Protein AF-A0A4W6G274-F1 (afdb_monomer_lite)

pLDDT: mean 74.13, std 14.94, range [32.31, 92.56]

Radius of gyration: 16.06 Å; chains: 1; bounding box: 46×30×38 Å

Sequence (90 aa):
MAKHHPDLIFCRKQAGVGDGKCVICDSYCNYGSYQGRCVICGGPGVSDAYYCKECTIQEKDRDGCPKIVNLGSSKTDLFYERKKYGFKKR

Structure (mmCIF, N/CA/C/O backbone):
data_AF-A0A4W6G274-F1
#
_entry.id   AF-A0A4W6G274-F1
#
loop_
_atom_site.group_PDB
_atom_site.id
_atom_site.type_symbol
_atom_site.label_atom_id
_atom_site.label_alt_id
_atom_site.label_comp_id
_atom_site.label_asym_id
_atom_site.label_entity_id
_atom_site.label_seq_id
_atom_site.pdbx_PDB_ins_code
_atom_site.Cartn_x
_atom_site.Cartn_y
_atom_site.Cartn_z
_atom_site.occup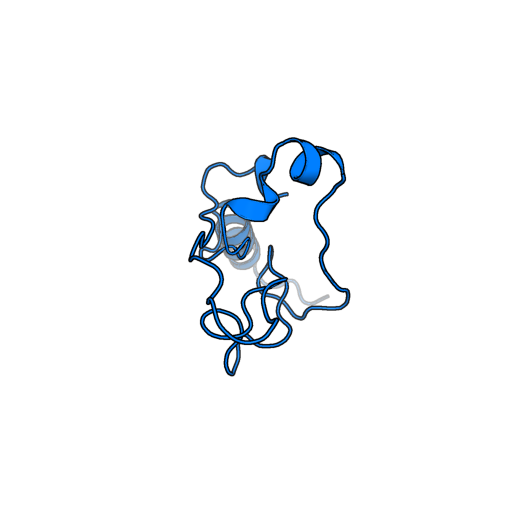ancy
_atom_site.B_iso_or_equiv
_atom_site.auth_seq_id
_atom_site.auth_comp_id
_atom_site.auth_asym_id
_atom_site.auth_atom_id
_atom_site.pdbx_PDB_model_num
ATOM 1 N N . MET A 1 1 ? -4.487 7.835 -0.301 1.00 52.38 1 MET A N 1
ATOM 2 C CA . MET A 1 1 ? -4.543 7.313 1.088 1.00 52.38 1 MET A CA 1
ATOM 3 C C . MET A 1 1 ? -3.178 7.308 1.756 1.00 52.38 1 MET A C 1
ATOM 5 O O . MET A 1 1 ? -3.032 8.055 2.702 1.00 52.38 1 MET A O 1
ATOM 9 N N . ALA A 1 2 ? -2.160 6.591 1.263 1.00 59.66 2 ALA A N 1
ATOM 10 C CA . ALA A 1 2 ? -0.873 6.555 1.973 1.00 59.66 2 ALA A CA 1
ATOM 11 C C . ALA A 1 2 ? -0.144 7.919 2.065 1.00 59.66 2 ALA A C 1
ATOM 13 O O . ALA A 1 2 ? 0.376 8.268 3.111 1.00 59.66 2 ALA A O 1
ATOM 14 N N . LYS A 1 3 ? -0.181 8.738 1.002 1.00 62.56 3 LYS A N 1
ATOM 15 C CA . LYS A 1 3 ? 0.470 10.066 0.972 1.00 62.56 3 LYS A CA 1
ATOM 16 C C . LYS A 1 3 ? -0.148 11.118 1.911 1.00 62.56 3 LYS A C 1
ATOM 18 O O . LYS A 1 3 ? 0.490 12.132 2.152 1.00 62.56 3 LYS A O 1
ATOM 23 N N . HIS A 1 4 ? -1.375 10.914 2.401 1.00 77.38 4 HIS A N 1
ATOM 24 C CA . HIS A 1 4 ? -2.034 11.872 3.307 1.00 77.38 4 HIS A CA 1
ATOM 25 C C . HIS A 1 4 ? -1.669 11.641 4.777 1.00 77.38 4 HIS A C 1
ATOM 27 O O . HIS A 1 4 ? -1.974 12.480 5.616 1.00 77.38 4 HIS A O 1
ATOM 33 N N . HIS A 1 5 ? -1.037 10.507 5.080 1.00 78.94 5 HIS A N 1
ATOM 34 C CA . HIS A 1 5 ? -0.736 10.061 6.432 1.00 78.94 5 HIS A CA 1
ATOM 35 C C . HIS A 1 5 ? 0.785 9.881 6.549 1.00 78.94 5 HIS A C 1
ATOM 37 O O . HIS A 1 5 ? 1.313 8.861 6.093 1.00 78.94 5 HIS A O 1
ATOM 43 N N . PRO A 1 6 ? 1.511 10.883 7.082 1.00 82.06 6 PRO A N 1
ATOM 44 C CA . PRO A 1 6 ? 2.976 10.857 7.152 1.00 82.06 6 PRO A CA 1
ATOM 45 C C . PRO A 1 6 ? 3.510 9.791 8.120 1.00 82.06 6 PRO A C 1
ATOM 47 O O . PRO A 1 6 ? 4.691 9.465 8.093 1.00 82.06 6 PRO A O 1
ATOM 50 N N . ASP A 1 7 ? 2.640 9.241 8.964 1.00 85.94 7 ASP A N 1
ATOM 51 C CA . ASP A 1 7 ? 2.914 8.188 9.933 1.00 85.94 7 ASP A CA 1
ATOM 52 C C . ASP A 1 7 ? 2.921 6.778 9.325 1.00 85.94 7 ASP A C 1
ATOM 54 O O . ASP A 1 7 ? 3.272 5.825 10.017 1.00 85.94 7 ASP A O 1
ATOM 58 N N . LEU A 1 8 ? 2.545 6.601 8.053 1.00 85.00 8 LEU A N 1
ATOM 59 C CA . LEU A 1 8 ? 2.548 5.282 7.416 1.00 85.00 8 LEU A CA 1
ATOM 60 C C . LEU A 1 8 ? 3.956 4.859 6.992 1.00 85.00 8 LEU A C 1
ATOM 62 O O . LEU A 1 8 ? 4.633 5.526 6.209 1.00 85.00 8 LEU A O 1
ATOM 66 N N . ILE A 1 9 ? 4.365 3.689 7.476 1.00 85.50 9 ILE A N 1
ATOM 67 C CA . ILE A 1 9 ? 5.691 3.115 7.271 1.00 85.50 9 ILE A CA 1
ATOM 68 C C . ILE A 1 9 ? 5.596 2.023 6.206 1.00 85.50 9 ILE A C 1
ATOM 70 O O . ILE A 1 9 ? 4.899 1.015 6.365 1.00 85.50 9 ILE A O 1
ATOM 74 N N . PHE A 1 10 ? 6.326 2.226 5.112 1.00 83.56 10 PHE A N 1
ATOM 75 C CA . PHE A 1 10 ? 6.481 1.242 4.045 1.00 83.56 10 PHE A CA 1
ATOM 76 C C . PHE A 1 10 ? 7.556 0.214 4.394 1.00 83.56 10 PHE A C 1
ATOM 78 O O . PHE A 1 10 ? 8.562 0.543 5.017 1.00 83.56 10 PHE A O 1
ATOM 85 N N . CYS A 1 11 ? 7.369 -1.023 3.938 1.00 81.69 11 CYS A N 1
ATOM 86 C CA . CYS A 1 11 ? 8.317 -2.103 4.174 1.00 81.69 11 CYS A CA 1
ATOM 87 C C . CYS A 1 11 ? 9.683 -1.860 3.511 1.00 81.69 11 CYS A C 1
ATOM 89 O O . CYS A 1 11 ? 10.701 -2.072 4.165 1.00 81.69 11 CYS A O 1
ATOM 91 N N . ARG A 1 12 ? 9.713 -1.461 2.227 1.00 79.50 12 ARG A N 1
ATOM 92 C CA . ARG A 1 12 ? 10.933 -1.187 1.429 1.00 79.50 12 ARG A CA 1
ATOM 93 C C . ARG A 1 12 ? 11.985 -2.307 1.396 1.00 79.50 12 ARG A C 1
ATOM 95 O O . ARG A 1 12 ? 13.109 -2.094 0.958 1.00 79.50 12 ARG A O 1
ATOM 102 N N . LYS A 1 13 ? 11.642 -3.524 1.827 1.00 74.75 13 LYS A N 1
ATOM 103 C CA . LYS A 1 13 ? 12.532 -4.680 1.678 1.00 74.75 13 LYS A CA 1
ATOM 104 C C . LYS A 1 13 ? 12.784 -4.948 0.197 1.00 74.75 13 LYS A C 1
ATOM 106 O O . LYS A 1 13 ? 11.856 -4.863 -0.614 1.00 74.75 13 LYS A O 1
ATOM 111 N N . GLN A 1 14 ? 14.035 -5.270 -0.117 1.00 63.12 14 GLN A N 1
ATOM 112 C CA . GLN A 1 14 ? 14.483 -5.519 -1.477 1.00 63.12 14 GLN A CA 1
ATOM 113 C C . GLN A 1 14 ? 13.815 -6.772 -2.048 1.00 63.12 14 GLN A C 1
ATOM 115 O O . GLN A 1 14 ? 13.636 -7.780 -1.362 1.00 63.12 14 GLN A O 1
ATOM 120 N N . ALA A 1 15 ? 13.420 -6.672 -3.311 1.00 58.81 15 ALA A N 1
ATOM 121 C CA . ALA A 1 15 ? 12.928 -7.780 -4.110 1.00 58.81 15 ALA A CA 1
ATOM 122 C C . ALA A 1 15 ? 14.007 -8.872 -4.218 1.00 58.81 15 ALA A C 1
ATOM 124 O O . ALA A 1 15 ? 15.137 -8.565 -4.592 1.00 58.81 15 ALA A O 1
ATOM 125 N N . GLY A 1 16 ? 13.691 -10.125 -3.877 1.00 52.88 16 GLY A N 1
ATOM 126 C CA . GLY A 1 16 ? 14.657 -11.226 -3.965 1.00 52.88 16 GLY A CA 1
ATOM 127 C C . GLY A 1 16 ? 15.124 -11.470 -5.406 1.00 52.88 16 GLY A C 1
ATOM 128 O O . GLY A 1 16 ? 14.307 -11.506 -6.323 1.00 52.88 16 GLY A O 1
ATOM 129 N N . VAL A 1 17 ? 16.435 -11.644 -5.596 1.00 45.59 17 VAL A N 1
ATOM 130 C CA . VAL A 1 17 ? 17.068 -12.009 -6.874 1.00 45.59 17 VAL A CA 1
ATOM 131 C C . VAL A 1 17 ? 17.084 -13.538 -6.990 1.00 45.59 17 VAL A C 1
ATOM 133 O O . VAL A 1 17 ? 17.922 -14.198 -6.386 1.00 45.59 17 VAL A O 1
ATOM 136 N N . GLY A 1 18 ? 16.117 -14.094 -7.723 1.00 36.75 18 GLY A N 1
ATOM 137 C CA . GLY A 1 18 ? 15.993 -15.524 -8.036 1.00 36.75 18 GLY A CA 1
ATOM 138 C C . GLY A 1 18 ? 14.637 -15.816 -8.690 1.00 36.75 18 GLY A C 1
ATOM 139 O O . GLY A 1 18 ? 13.603 -15.556 -8.081 1.00 36.75 18 GLY A O 1
ATOM 140 N N . ASP A 1 19 ? 14.653 -16.264 -9.949 1.00 32.31 19 ASP A N 1
ATOM 141 C CA . ASP A 1 19 ? 13.518 -16.729 -10.769 1.00 32.31 19 ASP A CA 1
ATOM 142 C C . ASP A 1 19 ? 12.198 -15.943 -10.674 1.00 32.31 19 ASP A C 1
ATOM 144 O O . ASP A 1 19 ? 11.143 -16.449 -10.291 1.00 32.31 19 ASP A O 1
ATOM 148 N N . GLY A 1 20 ? 12.239 -14.689 -11.132 1.00 38.22 20 GLY A N 1
ATOM 149 C CA . GLY A 1 20 ? 11.060 -14.068 -11.744 1.00 38.22 20 GLY A CA 1
ATOM 150 C C . GLY A 1 20 ? 9.894 -13.742 -10.810 1.00 38.22 20 GLY A C 1
ATOM 151 O O . GLY A 1 20 ? 8.758 -13.650 -11.271 1.00 38.22 20 GLY A O 1
ATOM 152 N N . LYS A 1 21 ? 10.137 -13.520 -9.514 1.00 40.16 21 LYS A N 1
ATOM 153 C CA . LYS A 1 21 ? 9.098 -13.051 -8.588 1.00 40.16 21 LYS A CA 1
ATOM 154 C C . LYS A 1 21 ? 9.495 -11.789 -7.839 1.00 40.16 21 LYS A C 1
ATOM 156 O O . LYS A 1 21 ? 9.932 -11.822 -6.691 1.00 40.16 21 LYS A O 1
ATOM 161 N N . CYS A 1 22 ? 9.184 -10.653 -8.455 1.00 42.50 22 CYS A N 1
ATOM 162 C CA . CYS A 1 22 ? 8.801 -9.469 -7.703 1.00 42.50 22 CYS A CA 1
ATOM 163 C C . CYS A 1 22 ? 7.779 -8.624 -8.460 1.00 42.50 22 CYS A C 1
ATOM 165 O O . CYS A 1 22 ? 8.107 -7.976 -9.447 1.00 42.50 22 CYS A O 1
ATOM 167 N N . VAL A 1 23 ? 6.559 -8.592 -7.919 1.00 44.59 23 VAL A N 1
ATOM 168 C CA . VAL A 1 23 ? 5.599 -7.498 -8.131 1.00 44.59 23 VAL A CA 1
ATOM 169 C C . VAL A 1 23 ? 4.970 -7.098 -6.791 1.00 44.59 23 VAL A C 1
ATOM 171 O O . VAL A 1 23 ? 4.814 -5.912 -6.537 1.00 44.59 23 VAL A O 1
ATOM 174 N N . ILE A 1 24 ? 4.698 -8.034 -5.864 1.00 49.81 24 ILE A N 1
ATOM 175 C CA . ILE A 1 24 ? 4.188 -7.723 -4.512 1.00 49.81 24 ILE A CA 1
ATOM 176 C C . ILE A 1 24 ? 4.644 -8.800 -3.496 1.00 49.81 24 ILE A C 1
ATOM 178 O O . ILE A 1 24 ? 3.878 -9.647 -3.063 1.00 49.81 24 ILE A O 1
ATOM 182 N N . CYS A 1 25 ? 5.919 -8.788 -3.100 1.00 51.47 25 CYS A N 1
ATOM 183 C CA . CYS A 1 25 ? 6.409 -9.386 -1.844 1.00 51.47 25 CYS A CA 1
ATOM 184 C C . CYS A 1 25 ? 6.072 -10.882 -1.554 1.00 51.47 25 CYS A C 1
ATOM 186 O O . CYS A 1 25 ? 5.753 -11.212 -0.411 1.00 51.47 25 CYS A O 1
ATOM 188 N N . ASP A 1 26 ? 6.186 -11.789 -2.531 1.00 47.59 26 ASP A N 1
ATOM 189 C CA . ASP A 1 26 ? 5.741 -13.198 -2.419 1.00 47.59 26 ASP A CA 1
ATOM 190 C C . ASP A 1 26 ? 6.515 -14.066 -1.394 1.00 47.59 26 ASP A C 1
ATOM 192 O O . ASP A 1 26 ? 6.036 -15.122 -0.996 1.00 47.59 26 ASP A O 1
ATOM 196 N N . SER A 1 27 ? 7.690 -13.632 -0.918 1.00 49.28 27 SER A N 1
ATOM 197 C CA . SER A 1 27 ? 8.565 -14.465 -0.070 1.00 49.28 27 SER A CA 1
ATOM 198 C C . SER A 1 27 ? 8.624 -14.077 1.415 1.00 49.28 27 SER A C 1
ATOM 200 O O . SER A 1 27 ? 8.712 -14.966 2.255 1.00 49.28 27 SER A O 1
ATOM 202 N N . TYR A 1 28 ? 8.542 -12.787 1.780 1.00 51.12 28 TYR A N 1
ATOM 203 C CA . TYR A 1 28 ? 8.687 -12.352 3.191 1.00 51.12 28 TYR A CA 1
ATOM 204 C C . TYR A 1 28 ? 7.489 -11.595 3.773 1.00 51.12 28 TYR A C 1
ATOM 206 O O . TYR A 1 28 ? 7.308 -11.571 4.990 1.00 51.12 28 TYR A O 1
ATOM 214 N N . CYS A 1 29 ? 6.672 -10.948 2.938 1.00 60.28 29 CYS A N 1
ATOM 215 C CA . CYS A 1 29 ? 5.539 -10.135 3.405 1.00 60.28 29 CYS A CA 1
ATOM 216 C C . CYS A 1 29 ? 4.173 -10.702 2.998 1.00 60.28 29 CYS A C 1
ATOM 218 O O . CYS A 1 29 ? 3.142 -10.149 3.394 1.00 60.28 29 CYS A O 1
ATOM 220 N N . ASN A 1 30 ? 4.164 -11.778 2.215 1.00 65.56 30 ASN A N 1
ATOM 221 C CA . ASN A 1 30 ? 2.983 -12.439 1.669 1.00 65.56 30 ASN A CA 1
ATOM 222 C C . ASN A 1 30 ? 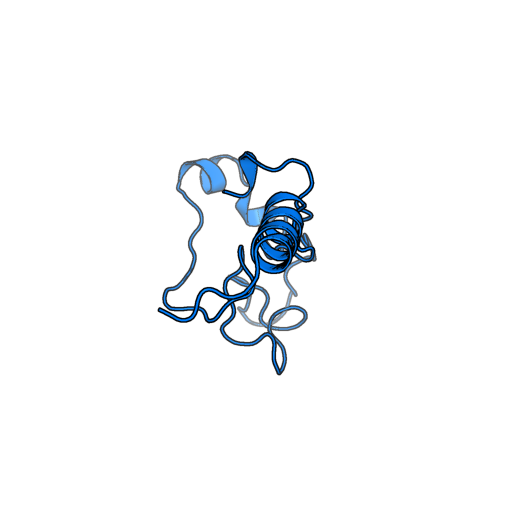3.012 -13.946 2.001 1.00 65.56 30 ASN A C 1
ATOM 224 O O . ASN A 1 30 ? 2.733 -14.787 1.157 1.00 65.56 30 ASN A O 1
ATOM 228 N N . TYR A 1 31 ? 3.399 -14.294 3.234 1.00 70.25 31 TYR A N 1
ATOM 229 C CA . TYR A 1 31 ? 3.439 -15.677 3.723 1.00 70.25 31 TYR A CA 1
ATOM 230 C C . TYR A 1 31 ? 2.309 -15.951 4.728 1.00 70.25 31 TYR A C 1
ATOM 232 O O . TYR A 1 31 ? 1.959 -15.081 5.535 1.00 70.25 31 TYR A O 1
ATOM 240 N N . GLY A 1 32 ? 1.746 -17.163 4.686 1.00 77.12 32 GLY A N 1
ATOM 241 C CA . GLY A 1 32 ? 0.705 -17.627 5.608 1.00 77.12 32 GLY A CA 1
ATOM 242 C C . GLY A 1 32 ? -0.506 -16.690 5.656 1.00 77.12 32 GLY A C 1
ATOM 243 O O . GLY A 1 32 ? -1.044 -16.297 4.628 1.00 77.12 32 GLY A O 1
ATOM 244 N N . SER A 1 33 ? -0.906 -16.260 6.856 1.00 75.75 33 SER A N 1
ATOM 245 C CA . SER A 1 33 ? -2.081 -15.399 7.082 1.00 75.75 33 SER A CA 1
ATOM 246 C C . SER A 1 33 ? -2.020 -14.017 6.419 1.00 75.75 33 SER A C 1
ATOM 248 O O . SER A 1 33 ? -3.025 -13.299 6.428 1.00 75.75 33 SER A O 1
ATOM 250 N N . TYR A 1 34 ? -0.858 -13.610 5.895 1.00 75.25 34 TYR A N 1
ATOM 251 C CA . TYR A 1 34 ? -0.683 -12.356 5.159 1.00 75.25 34 TYR A CA 1
ATOM 252 C C . TYR A 1 34 ? -0.906 -12.488 3.651 1.00 75.25 34 TYR A C 1
ATOM 254 O O . TYR A 1 34 ? -0.869 -11.458 2.969 1.00 75.25 34 TYR A O 1
ATOM 262 N N . GLN A 1 35 ? -1.158 -13.713 3.173 1.00 79.50 35 GLN A N 1
ATOM 263 C CA . GLN A 1 35 ? -1.501 -14.012 1.788 1.00 79.50 35 GLN A CA 1
ATOM 264 C C . GLN A 1 35 ? -2.790 -13.325 1.357 1.00 79.50 35 GLN A C 1
ATOM 266 O O . GLN A 1 35 ? -3.752 -13.241 2.122 1.00 79.50 35 GLN A O 1
ATOM 271 N N . GLY A 1 36 ? -2.783 -12.794 0.133 1.00 78.62 36 GLY A N 1
ATOM 272 C CA . GLY A 1 36 ? -3.960 -12.170 -0.469 1.00 78.62 36 GLY A CA 1
ATOM 273 C C . GLY A 1 36 ? -4.468 -10.951 0.301 1.00 78.62 36 GLY A C 1
ATOM 274 O O . GLY A 1 36 ? -5.661 -10.669 0.266 1.00 78.62 36 GLY A O 1
ATOM 275 N N . ARG A 1 37 ? -3.603 -10.234 1.033 1.00 84.12 37 ARG A N 1
ATOM 276 C CA . ARG A 1 37 ? -3.985 -9.014 1.763 1.00 84.12 37 ARG A CA 1
ATOM 277 C C . ARG A 1 37 ? -3.636 -7.743 1.002 1.00 84.12 37 ARG A C 1
ATOM 279 O O . ARG A 1 37 ? -2.567 -7.627 0.411 1.00 84.12 37 ARG A O 1
ATOM 286 N N . CYS A 1 38 ? -4.499 -6.739 1.125 1.00 85.06 38 CYS A N 1
ATOM 287 C CA . CYS A 1 38 ? -4.289 -5.412 0.561 1.00 85.06 38 CYS A CA 1
ATOM 288 C C . CYS A 1 38 ? -3.002 -4.761 1.100 1.00 85.06 38 CYS A C 1
ATOM 290 O O . CYS A 1 38 ? -2.812 -4.649 2.315 1.00 85.06 38 CYS A O 1
ATOM 292 N N . VAL A 1 39 ? -2.166 -4.255 0.188 1.00 82.06 39 VAL A N 1
ATOM 293 C CA . VAL A 1 39 ? -0.871 -3.614 0.488 1.00 82.06 39 VAL A CA 1
ATOM 294 C C . VAL A 1 39 ? -0.983 -2.315 1.294 1.00 82.06 39 VAL A C 1
ATOM 296 O O . VAL A 1 39 ? -0.023 -1.934 1.957 1.00 82.06 39 VAL A O 1
ATOM 299 N N . ILE A 1 40 ? -2.148 -1.656 1.271 1.00 83.38 40 ILE A N 1
ATOM 300 C CA . ILE A 1 40 ? -2.398 -0.392 1.980 1.00 83.38 40 ILE A CA 1
ATOM 301 C C . ILE A 1 40 ? -3.087 -0.645 3.321 1.00 83.38 40 ILE A C 1
ATOM 303 O O . ILE A 1 40 ? -2.710 -0.078 4.343 1.00 83.38 40 ILE A O 1
ATOM 307 N N . CYS A 1 41 ? -4.157 -1.446 3.321 1.00 84.06 41 CYS A N 1
ATOM 308 C CA . CYS A 1 41 ? -5.053 -1.521 4.471 1.00 84.06 41 CYS A CA 1
ATOM 309 C C . CYS A 1 41 ? -4.906 -2.793 5.314 1.00 84.06 41 CYS A C 1
ATOM 311 O O . CYS A 1 41 ? -5.407 -2.789 6.438 1.00 84.06 41 CYS A O 1
ATOM 313 N N . GLY A 1 42 ? -4.263 -3.844 4.793 1.00 82.19 42 GLY A N 1
ATOM 314 C CA . GLY A 1 42 ? -4.108 -5.136 5.467 1.00 82.19 42 GLY A CA 1
ATOM 315 C C . GLY A 1 42 ? -5.372 -6.009 5.527 1.00 82.19 42 GLY A C 1
ATOM 316 O O . GLY A 1 42 ? -5.338 -7.061 6.166 1.00 82.19 42 GLY A O 1
ATOM 317 N N . GLY A 1 43 ? -6.474 -5.589 4.895 1.00 85.12 43 GLY A N 1
ATOM 318 C CA . GLY A 1 43 ? -7.699 -6.385 4.727 1.00 85.12 43 GLY A CA 1
ATOM 319 C C . GLY A 1 43 ? -7.609 -7.387 3.566 1.00 85.12 43 GLY A C 1
ATOM 320 O O . GLY A 1 43 ? -6.567 -7.442 2.910 1.00 85.12 43 GLY A O 1
ATOM 321 N N . PRO A 1 44 ? -8.675 -8.163 3.292 1.00 87.31 44 PRO A N 1
ATOM 322 C CA . PRO A 1 44 ? -8.709 -9.083 2.155 1.00 87.31 44 PRO A CA 1
ATOM 323 C C . PRO A 1 44 ? -8.540 -8.316 0.837 1.00 87.31 44 PRO A C 1
ATOM 325 O O . PRO A 1 44 ? -9.185 -7.292 0.609 1.00 87.31 44 PRO A O 1
ATOM 328 N N . GLY A 1 45 ? -7.616 -8.781 0.003 1.00 85.94 45 GLY A N 1
ATOM 329 C CA . GLY A 1 45 ? -7.365 -8.265 -1.334 1.00 85.94 45 GLY A CA 1
ATOM 330 C C . GLY A 1 45 ? -8.428 -8.771 -2.298 1.00 85.94 45 GLY A C 1
ATOM 331 O O . GLY A 1 45 ? -8.788 -9.943 -2.271 1.00 85.94 45 GLY A O 1
ATOM 332 N N . VAL A 1 46 ? -8.941 -7.865 -3.123 1.00 86.62 46 VAL A N 1
ATOM 333 C CA . VAL A 1 46 ? -9.977 -8.170 -4.121 1.00 86.62 46 VAL A CA 1
ATOM 334 C C . VAL A 1 46 ? -9.415 -8.040 -5.533 1.00 86.62 46 VAL A C 1
ATOM 336 O O . VAL A 1 46 ? -9.742 -8.838 -6.401 1.00 86.62 46 VAL A O 1
ATOM 339 N N . SER A 1 47 ? -8.549 -7.051 -5.754 1.00 81.94 47 SER A N 1
ATOM 340 C CA . SER A 1 47 ? -7.925 -6.766 -7.042 1.00 81.94 47 SER A CA 1
ATOM 341 C C . SER A 1 47 ? -6.412 -6.635 -6.909 1.00 81.94 47 SER A C 1
ATOM 343 O O . SER A 1 47 ? -5.901 -6.262 -5.846 1.00 81.94 47 SER A O 1
ATOM 345 N N . ASP A 1 48 ? -5.715 -6.870 -8.018 1.00 79.69 48 ASP A N 1
ATOM 346 C CA . ASP A 1 48 ? -4.276 -6.650 -8.119 1.00 79.69 48 ASP A CA 1
ATOM 347 C C . ASP A 1 48 ? -3.933 -5.164 -7.967 1.00 79.69 48 ASP A C 1
ATOM 349 O O . ASP A 1 48 ? -4.703 -4.274 -8.346 1.00 79.69 48 ASP A O 1
ATOM 353 N N . ALA A 1 49 ? -2.765 -4.891 -7.389 1.00 80.06 49 ALA A N 1
ATOM 354 C CA . ALA A 1 49 ? -2.254 -3.539 -7.225 1.00 80.06 49 ALA A CA 1
ATOM 355 C C . ALA A 1 49 ? -1.167 -3.254 -8.266 1.00 80.06 49 ALA A C 1
ATOM 357 O O . ALA A 1 49 ? -0.247 -4.048 -8.446 1.00 80.06 49 ALA A O 1
ATOM 358 N N . TYR A 1 50 ? -1.252 -2.085 -8.898 1.00 83.38 50 TYR A N 1
ATOM 359 C CA . TYR A 1 50 ? -0.305 -1.624 -9.909 1.00 83.38 50 TYR A CA 1
ATOM 360 C C . TYR A 1 50 ? 0.256 -0.252 -9.528 1.00 83.38 50 TYR A C 1
ATOM 362 O O . TYR A 1 50 ? -0.427 0.559 -8.893 1.00 83.38 50 TYR A O 1
ATOM 370 N N . TYR A 1 51 ? 1.494 0.025 -9.937 1.00 81.81 51 TYR A N 1
ATOM 371 C CA . TYR A 1 51 ? 2.052 1.374 -9.877 1.00 81.81 51 TYR A CA 1
ATOM 372 C C . TYR A 1 51 ? 1.466 2.235 -10.997 1.00 81.81 51 TYR A C 1
ATOM 374 O O . TYR A 1 51 ? 1.217 1.760 -12.103 1.00 81.81 51 TYR A O 1
ATOM 382 N N . CYS A 1 52 ? 1.240 3.519 -10.718 1.00 86.81 52 CYS A N 1
ATOM 383 C CA . CYS A 1 52 ? 0.846 4.457 -11.761 1.00 86.81 52 CYS A CA 1
ATOM 384 C C . CYS A 1 52 ? 2.048 4.835 -12.638 1.00 86.81 52 CYS A C 1
ATOM 386 O O . CYS A 1 52 ? 3.197 4.785 -12.197 1.00 86.81 52 CYS A O 1
ATOM 388 N N . LYS A 1 53 ? 1.764 5.299 -13.860 1.00 89.12 53 LYS A N 1
ATOM 389 C CA . LYS A 1 53 ? 2.775 5.708 -14.845 1.00 89.12 53 LYS A CA 1
ATOM 390 C C . LYS A 1 53 ? 3.787 6.715 -14.287 1.00 89.12 53 LYS A C 1
ATOM 392 O O . LYS A 1 53 ? 4.978 6.585 -14.534 1.00 89.12 53 LYS A O 1
ATOM 397 N N . GLU A 1 54 ? 3.328 7.699 -13.518 1.00 92.56 54 GLU A N 1
ATOM 398 C CA . GLU A 1 54 ? 4.199 8.717 -12.914 1.00 92.56 54 GLU A CA 1
ATOM 399 C C . GLU A 1 54 ? 5.178 8.123 -11.897 1.00 92.56 54 GLU A C 1
ATOM 401 O O . GLU A 1 54 ? 6.334 8.533 -11.849 1.00 92.56 54 GLU A O 1
ATOM 406 N N . CYS A 1 55 ? 4.736 7.143 -11.101 1.00 85.44 55 CYS A N 1
ATOM 407 C CA . CYS 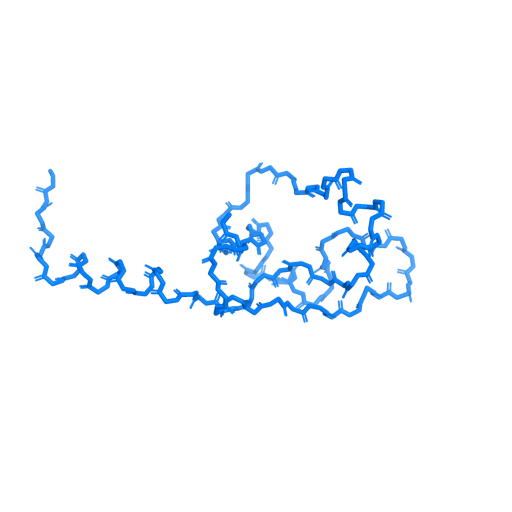A 1 55 ? 5.610 6.456 -10.155 1.00 85.44 55 CYS A CA 1
ATOM 408 C C . CYS A 1 55 ? 6.682 5.637 -10.879 1.00 85.44 55 CYS A C 1
ATOM 410 O O . CYS A 1 55 ? 7.821 5.654 -10.432 1.00 85.44 55 CYS A O 1
ATOM 412 N N . THR A 1 56 ? 6.338 4.991 -11.996 1.00 84.81 56 THR A N 1
ATOM 413 C CA . THR A 1 56 ? 7.301 4.240 -12.816 1.00 84.81 56 THR A CA 1
ATOM 414 C C . THR A 1 56 ? 8.307 5.157 -13.511 1.00 84.81 56 THR A C 1
ATOM 416 O O . THR A 1 56 ? 9.495 4.869 -13.529 1.00 84.81 56 THR A O 1
ATOM 419 N N . ILE A 1 57 ? 7.866 6.305 -14.040 1.00 91.56 57 ILE A N 1
ATOM 420 C CA . ILE A 1 57 ? 8.771 7.295 -14.655 1.00 91.56 57 ILE A CA 1
ATOM 421 C C . ILE A 1 57 ? 9.755 7.865 -13.624 1.00 91.56 57 ILE A C 1
ATOM 423 O O . ILE A 1 57 ? 10.898 8.153 -13.955 1.00 91.56 57 ILE A O 1
ATOM 427 N N . GLN A 1 58 ? 9.313 8.028 -12.376 1.00 90.44 58 GLN A N 1
ATOM 428 C CA . GLN A 1 58 ? 10.152 8.484 -11.265 1.00 90.44 58 GLN A CA 1
ATOM 429 C C . GLN A 1 58 ? 10.943 7.348 -10.594 1.00 90.44 58 GLN A C 1
ATOM 431 O O . GLN A 1 58 ? 11.518 7.579 -9.535 1.00 90.44 58 GLN A O 1
ATOM 436 N N . GLU A 1 59 ? 10.921 6.137 -11.159 1.00 86.69 59 GLU A N 1
ATOM 437 C CA . GLU A 1 59 ? 11.583 4.928 -10.644 1.00 86.69 59 GLU A CA 1
ATOM 438 C C . GLU A 1 59 ? 11.197 4.529 -9.204 1.00 86.69 59 GLU A C 1
ATOM 440 O O . GLU A 1 59 ? 11.882 3.741 -8.552 1.00 86.69 59 GLU A O 1
ATOM 445 N N . LYS A 1 60 ? 10.058 5.018 -8.696 1.00 82.38 60 LYS A N 1
ATOM 446 C CA . LYS A 1 60 ? 9.569 4.726 -7.332 1.00 82.38 60 LYS A CA 1
ATOM 447 C C . LYS A 1 60 ? 9.107 3.285 -7.155 1.00 82.38 60 LYS A C 1
ATOM 449 O O . LYS A 1 60 ? 8.979 2.796 -6.037 1.00 82.38 60 LYS A O 1
ATOM 454 N N . ASP A 1 61 ? 8.824 2.600 -8.251 1.00 79.69 61 ASP A N 1
ATOM 455 C CA . ASP A 1 61 ? 8.535 1.170 -8.287 1.00 79.69 61 ASP A CA 1
ATOM 456 C C . ASP A 1 61 ? 9.763 0.305 -7.950 1.00 79.69 61 ASP A C 1
ATOM 458 O O . ASP A 1 61 ? 9.611 -0.876 -7.631 1.00 79.69 61 ASP A O 1
ATOM 462 N N . ARG A 1 62 ? 10.969 0.892 -7.953 1.00 81.69 62 ARG A N 1
ATOM 463 C CA . ARG A 1 62 ? 12.236 0.210 -7.646 1.00 81.69 62 ARG A CA 1
ATOM 464 C C . ARG A 1 62 ? 12.680 0.362 -6.184 1.00 81.69 62 ARG A C 1
ATOM 466 O O . ARG A 1 62 ? 13.617 -0.317 -5.772 1.00 81.69 62 ARG A O 1
ATOM 473 N N . ASP A 1 63 ? 11.970 1.161 -5.382 1.00 79.88 63 ASP A N 1
ATOM 474 C CA . ASP A 1 63 ? 12.270 1.427 -3.961 1.00 79.88 63 ASP A CA 1
ATOM 475 C C . ASP A 1 63 ? 12.066 0.204 -3.034 1.00 79.88 63 ASP A C 1
ATOM 477 O O . ASP A 1 63 ? 12.423 0.237 -1.854 1.00 79.88 63 ASP A O 1
ATOM 481 N N . GLY A 1 64 ? 11.468 -0.880 -3.539 1.00 78.50 64 GLY A N 1
ATOM 482 C CA . GLY A 1 64 ? 11.229 -2.127 -2.807 1.00 78.50 64 GLY A CA 1
ATOM 483 C C . GLY A 1 64 ? 9.750 -2.395 -2.505 1.00 78.50 64 GLY A C 1
ATOM 484 O O . GLY A 1 64 ? 8.851 -1.863 -3.152 1.00 78.50 64 GLY A O 1
ATOM 485 N N . CYS A 1 65 ? 9.474 -3.270 -1.530 1.00 79.88 65 CYS A N 1
ATOM 486 C CA . CYS A 1 65 ? 8.105 -3.717 -1.222 1.00 79.88 65 CYS A CA 1
ATOM 487 C C . CYS A 1 65 ? 7.194 -2.549 -0.753 1.00 79.88 65 CYS A C 1
ATOM 489 O O . CYS A 1 65 ? 7.467 -1.953 0.299 1.00 79.88 65 CYS A O 1
ATOM 491 N N . PRO A 1 66 ? 6.061 -2.272 -1.439 1.00 81.75 66 PRO A N 1
ATOM 492 C CA . PRO A 1 66 ? 5.166 -1.148 -1.132 1.00 81.75 66 PRO A CA 1
ATOM 493 C C . PRO A 1 66 ? 4.173 -1.435 0.008 1.00 81.75 66 PRO A C 1
ATOM 495 O O . PRO A 1 66 ? 3.264 -0.643 0.256 1.00 81.75 66 PRO A O 1
ATOM 498 N N . LYS A 1 67 ? 4.297 -2.579 0.697 1.00 82.31 67 LYS A N 1
ATOM 499 C CA . LYS A 1 67 ? 3.378 -2.968 1.773 1.00 82.31 67 LYS A CA 1
ATOM 500 C C . LYS A 1 67 ? 3.562 -2.075 2.998 1.00 82.31 67 LYS A C 1
ATOM 502 O O . LYS A 1 67 ? 4.684 -1.892 3.470 1.00 82.31 67 LYS A O 1
ATOM 507 N N . ILE A 1 68 ? 2.455 -1.576 3.532 1.00 84.44 68 ILE A N 1
ATOM 508 C CA . ILE A 1 68 ? 2.421 -0.812 4.779 1.00 84.44 68 ILE A CA 1
ATOM 509 C C . ILE A 1 68 ? 2.435 -1.785 5.958 1.00 84.44 68 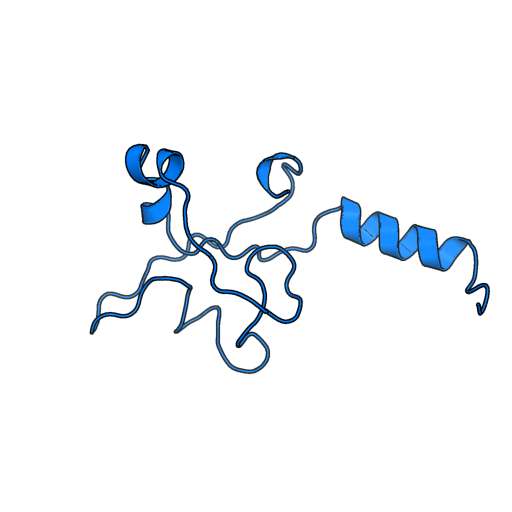ILE A C 1
ATOM 511 O O . ILE A 1 68 ? 1.641 -2.729 5.995 1.00 84.44 68 ILE A O 1
ATOM 515 N N . VAL A 1 69 ? 3.352 -1.576 6.905 1.00 83.88 69 VAL A N 1
ATOM 516 C CA . VAL A 1 69 ? 3.549 -2.496 8.040 1.00 83.88 69 VAL A CA 1
ATOM 517 C C . VAL A 1 69 ? 2.796 -2.075 9.297 1.00 83.88 69 VAL A C 1
ATOM 519 O O . VAL A 1 69 ? 2.415 -2.931 10.090 1.00 83.88 69 VAL A O 1
ATOM 522 N N . ASN A 1 70 ? 2.559 -0.777 9.482 1.00 84.31 70 ASN A N 1
ATOM 523 C CA . ASN A 1 70 ? 1.872 -0.250 10.652 1.00 84.31 70 ASN A CA 1
ATOM 524 C C . ASN A 1 70 ? 0.408 0.103 10.356 1.00 84.31 70 ASN A C 1
ATOM 526 O O . ASN A 1 70 ? 0.025 0.437 9.234 1.00 84.31 70 ASN A O 1
ATOM 530 N N . LEU A 1 71 ? -0.426 0.062 11.396 1.00 81.56 71 LEU A N 1
ATOM 531 C CA . LEU A 1 71 ? -1.723 0.727 11.363 1.00 81.56 71 LEU A CA 1
ATOM 532 C C . LEU A 1 71 ? -1.509 2.202 11.711 1.00 81.56 71 LEU A C 1
ATOM 534 O O .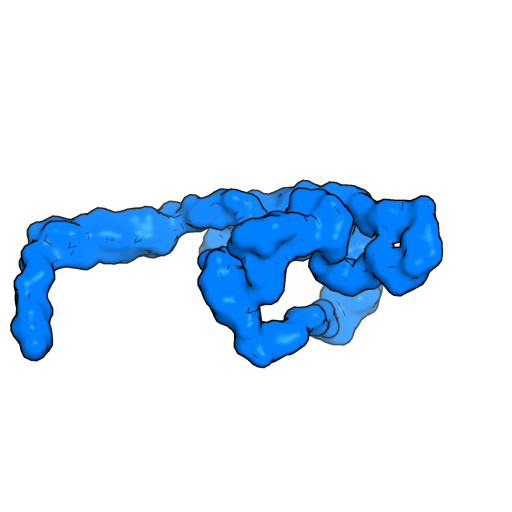 LEU A 1 71 ? -1.109 2.508 12.829 1.00 81.56 71 LEU A O 1
ATOM 538 N N . GLY A 1 72 ? -1.763 3.095 10.754 1.00 84.50 72 GLY A N 1
ATOM 539 C CA . GLY A 1 72 ? -1.700 4.539 10.988 1.00 84.50 72 GLY A CA 1
ATOM 540 C C . GLY A 1 72 ? -2.729 5.028 12.014 1.00 84.50 72 GLY A C 1
ATOM 541 O O . GLY A 1 72 ? -3.801 4.431 12.177 1.00 84.50 72 GLY A O 1
ATOM 542 N N . SER A 1 73 ? -2.397 6.154 12.640 1.00 84.25 73 SER A N 1
ATOM 543 C CA . SER A 1 73 ? -3.159 6.896 13.655 1.00 84.25 73 SER A CA 1
ATOM 544 C C . SER A 1 73 ? -4.644 7.038 13.322 1.00 84.25 73 SER A C 1
ATOM 546 O O . SER A 1 73 ? -5.513 6.713 14.124 1.00 84.25 73 SER A O 1
ATOM 548 N N . SER A 1 74 ? -4.975 7.404 12.084 1.00 84.44 74 SER A N 1
ATOM 549 C CA . SER A 1 74 ? -6.374 7.635 11.709 1.00 84.44 74 SER A CA 1
ATOM 550 C C . SER A 1 74 ? -7.260 6.395 11.859 1.00 84.44 74 SER A C 1
ATOM 552 O O . SER A 1 74 ? -8.437 6.514 12.189 1.00 84.44 74 SER A O 1
ATOM 554 N N . LYS A 1 75 ? -6.722 5.184 11.650 1.00 83.38 75 LYS A N 1
ATOM 5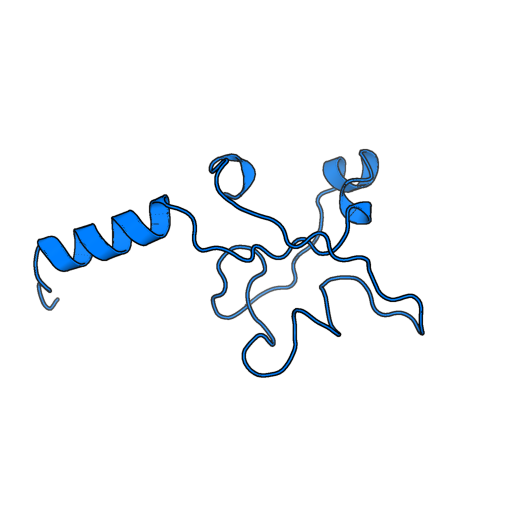55 C CA . LYS A 1 75 ? -7.491 3.946 11.863 1.00 83.38 75 LYS A CA 1
ATOM 556 C C . LYS A 1 75 ? -7.615 3.587 13.338 1.00 83.38 75 LYS A C 1
ATOM 558 O O . LYS A 1 75 ? -8.647 3.040 13.728 1.00 83.38 75 LYS A O 1
ATOM 563 N N . THR A 1 76 ? -6.574 3.837 14.130 1.00 84.50 76 THR A N 1
ATOM 564 C CA . THR A 1 76 ? -6.614 3.581 15.573 1.00 84.50 76 THR A CA 1
ATOM 565 C C . THR A 1 76 ? -7.597 4.521 16.253 1.00 84.50 76 THR A C 1
ATOM 567 O O . THR A 1 76 ? -8.420 4.060 17.041 1.00 84.50 76 THR A O 1
ATOM 570 N N . ASP A 1 77 ? -7.604 5.795 15.869 1.00 85.62 77 ASP A N 1
ATOM 571 C CA . ASP A 1 77 ? -8.507 6.802 16.427 1.00 85.62 77 ASP A CA 1
ATOM 572 C C . ASP A 1 77 ? -9.962 6.455 16.102 1.00 85.62 77 ASP A C 1
ATOM 574 O O . ASP A 1 77 ? -10.782 6.319 17.008 1.00 85.62 77 ASP A O 1
ATOM 578 N N . LEU A 1 78 ? -10.256 6.134 14.835 1.00 85.88 78 LEU A N 1
ATOM 579 C CA . LEU A 1 78 ? -11.575 5.649 14.409 1.00 85.88 78 LEU A CA 1
ATOM 580 C C . LEU A 1 78 ? -12.048 4.417 15.196 1.00 85.88 78 LEU A C 1
ATOM 582 O O . LEU A 1 78 ? -13.243 4.266 15.463 1.00 85.88 78 LEU A O 1
ATOM 586 N N . PHE A 1 79 ? -11.141 3.502 15.545 1.00 85.62 79 PHE A N 1
ATOM 587 C CA . PHE A 1 79 ? -11.486 2.324 16.339 1.00 85.62 79 PHE A CA 1
ATOM 588 C C . PHE A 1 79 ? -11.897 2.706 17.767 1.00 85.62 79 PHE A C 1
ATOM 590 O O . PHE A 1 79 ? -12.925 2.229 18.260 1.00 85.62 79 PHE A O 1
ATOM 597 N N . TYR A 1 80 ? -11.128 3.576 18.422 1.00 84.94 80 TYR A N 1
ATOM 598 C CA . TYR A 1 80 ? -11.418 4.008 19.788 1.00 84.94 80 TYR A CA 1
ATOM 599 C C . TYR A 1 80 ? -12.645 4.919 19.866 1.00 84.94 80 TYR A C 1
ATOM 601 O O . TYR A 1 80 ? -13.467 4.747 20.767 1.00 84.94 80 TYR A O 1
ATOM 609 N N . GLU A 1 81 ? -12.844 5.808 18.895 1.00 86.94 81 GLU A N 1
ATOM 610 C CA . GLU A 1 81 ? -14.050 6.633 18.788 1.00 86.94 81 GLU A CA 1
ATOM 611 C C . GLU A 1 81 ? -15.313 5.778 18.646 1.00 86.94 81 GLU A C 1
ATOM 613 O O . GLU A 1 81 ? -16.289 5.984 19.368 1.00 86.94 81 GLU A O 1
ATOM 618 N N . ARG A 1 82 ? -15.288 4.754 17.781 1.00 83.44 82 ARG A N 1
ATOM 619 C CA . ARG A 1 82 ? -16.420 3.824 17.620 1.00 83.44 82 ARG A CA 1
ATOM 620 C C . ARG A 1 82 ? -16.722 3.035 18.891 1.00 83.44 82 ARG A C 1
ATOM 622 O O . ARG A 1 82 ? -17.887 2.750 19.157 1.00 83.44 82 ARG A O 1
ATOM 629 N N . LYS A 1 83 ? -15.703 2.688 19.685 1.00 80.81 83 LYS A N 1
ATOM 630 C CA . LYS A 1 83 ? -15.901 2.047 20.995 1.00 80.81 83 LYS A CA 1
ATOM 631 C C . LYS A 1 83 ? -16.465 3.010 22.040 1.00 80.81 83 LYS A C 1
ATOM 633 O O . LYS A 1 83 ? -17.297 2.587 22.839 1.00 80.81 83 LYS A O 1
ATOM 638 N N . LYS A 1 84 ? -16.044 4.279 22.030 1.00 75.81 84 LYS A N 1
ATOM 639 C CA . LYS A 1 84 ? -16.446 5.296 23.017 1.00 75.81 84 LYS A CA 1
ATOM 640 C C . LYS A 1 84 ? -17.955 5.551 23.030 1.00 75.81 84 LYS A C 1
ATOM 642 O O . LYS A 1 84 ? -18.521 5.738 24.099 1.00 75.81 84 LYS A O 1
ATOM 647 N N . TYR A 1 85 ? -18.611 5.526 21.869 1.00 65.94 85 TYR A N 1
ATOM 648 C CA . TYR A 1 85 ? -20.046 5.825 21.764 1.00 65.94 85 TYR A CA 1
ATOM 649 C C . TYR A 1 85 ? -20.979 4.616 21.918 1.00 65.94 85 TYR A C 1
ATOM 651 O O . TYR A 1 85 ? -22.193 4.778 21.808 1.00 65.94 85 TYR A O 1
ATOM 659 N N . GLY A 1 86 ? -20.443 3.432 22.232 1.00 60.12 86 GLY A N 1
ATOM 660 C CA . GLY A 1 86 ? -21.239 2.226 22.430 1.00 60.12 86 GLY A CA 1
ATOM 661 C C . GLY A 1 86 ? -21.862 1.714 21.129 1.00 60.12 86 GLY A C 1
ATOM 662 O O . GLY A 1 86 ? -22.292 2.454 20.247 1.00 60.12 86 GLY A O 1
ATOM 663 N N . PHE A 1 87 ? -21.904 0.396 20.988 1.00 60.62 87 PHE A N 1
ATOM 664 C CA . PHE A 1 87 ? -22.521 -0.271 19.850 1.00 60.62 87 PHE A CA 1
ATOM 665 C C . PHE A 1 87 ? -24.034 0.034 19.845 1.00 60.62 87 PHE A C 1
ATOM 667 O O . PHE A 1 87 ? -24.809 -0.665 20.494 1.00 60.62 87 PHE A O 1
ATOM 674 N N . LYS A 1 88 ? -24.498 1.063 19.121 1.00 62.59 88 LYS A N 1
ATOM 675 C CA . LYS A 1 88 ? -25.904 1.094 18.697 1.00 62.59 88 LYS A CA 1
ATOM 676 C C . LYS A 1 88 ? -26.059 -0.043 17.692 1.00 62.59 88 LYS A C 1
ATOM 678 O O . LYS A 1 88 ? -25.662 0.101 16.537 1.00 62.59 88 LYS A O 1
ATOM 683 N N . LYS A 1 89 ? -26.558 -1.196 18.162 1.00 56.91 89 LYS A N 1
ATOM 684 C CA . LYS A 1 89 ? -27.080 -2.254 17.288 1.00 56.91 89 LYS A CA 1
ATOM 685 C C . LYS A 1 89 ? -28.018 -1.570 16.293 1.00 56.91 89 LYS A C 1
ATOM 687 O O . LYS A 1 89 ? -28.967 -0.912 16.714 1.00 56.91 89 LYS A O 1
ATOM 692 N N . ARG A 1 90 ? -27.662 -1.644 15.013 1.00 59.44 90 ARG A N 1
ATOM 693 C CA . ARG A 1 90 ? -28.596 -1.353 13.931 1.00 59.44 90 ARG A CA 1
ATOM 694 C C . ARG A 1 90 ? -29.687 -2.411 13.928 1.00 59.44 90 ARG A C 1
ATOM 696 O O . ARG A 1 90 ? -29.344 -3.572 14.250 1.00 59.44 90 ARG A O 1
#

Organism: Lates calcarifer (NCBI:txid8187)

Secondary structure (DSSP, 8-state):
-GGG-TTPPB--PPPP-STT--SS-TTTTSSGGGTTB-TTT-SB--S-----HHHHHTTGGGS----B-S--HHHHHHHHHHHHT-----

InterPro domains:
  IPR005345 PHF5-like [PF03660] (1-84)
  IPR005345 PHF5-like [PTHR13120] (1-90)

Foldseek 3Di:
DQVVFPPWDFPLDADDDDPDDDDADVDPQQDDPQPQADQEARHHHDDDDDDDPVCVVVVVSRSHHRRTDDDGPVVVVVVVVCPVVDDPPD

=== Feature glossary ===
Key to the feature types in this record:

pLDDT. pLDDT is the predicted lDDT-Cα score: AlphaFold's confidence that the local environment of each residue (all inter-atomic distances within 15 Å) is correctly placed. It is a per-residue number between 0 and 100, with higher meaning more reliable.

Radius of gyration, Cα contacts, bounding box. The geometric summary reports three shape descriptors. Rg (radius of gyration) measures how spread out the Cα atoms are about their centre of mass; compact globular proteins have small Rg, elongated or unfolded ones large. Cα contacts (<8 Å, |i−j|>4) count long-range residue pairs in spatial proximity — high for tightly packed folds, near zero for rods or random coil. The bounding-box extents give the protein's footprint along x, y, z in Å.

Backbone torsions (φ/ψ). Backbone dihedral angles. Every residue except chain termini has a φ (preceding-C → N → Cα → C) and a ψ (N → Cα → C → next-N). They are reported in degrees following the IUPAC sign convention. Secondary structure is essentially a statement about which (φ, ψ) basin each residue occupies.

Contact-map, Ramachandran, and PAE plots. Plot images: a contact map (which residues are close in 3D, as an N×N binary image), a Ramachandran scatter (backbone torsion angles, revealing secondary-structure composition at a glance), and — for AlphaFold structures — a PAE heatmap (pairwise prediction confidence).

Predicted aligned error. Predicted Aligned Error (PAE) is an AlphaFold confidence matrix: entry (i, j) is the expected error in the position of residue j, in ångströms, when the prediction is superimposed on the true structure at residue i. Low PAE within a block of residues means that block is internally rigid and well-predicted; high PAE between two blocks means their relative placement is uncertain even if each block individually is confident.

Secondary structure (3-state, P-SEA). Three-state secondary structure (P-SEA) collapses the eight DSSP classes into helix (a), strand (b), and coil (c). P-SEA assigns these from Cα geometry alone — distances and angles — without requiring backbone oxygens, so it works on any Cα trace.

Solvent-accessible surface area. Solvent-accessible surface area (SASA) is the area in Å² traced out by the centre of a 1.4 Å probe sphere (a water molecule) rolled over the protein's van der Waals surface (Shrake–Rupley / Lee–Richards construction). Buried residues have near-zero SASA; fully exposed residues can exceed 200 Å². The total SASA scales roughly with the number of surface residues.

Foldseek 3Di. The Foldseek 3Di string encodes local tertiary geometry as a 20-letter alphabet — one character per residue — derived from the relative positions of nearby Cα atoms. Unlike the amino-acid sequence, 3Di is a direct function of the 3D structure, so two proteins with the same fold have similar 3Di strings even at low sequence identity.

B-factor. For experimental (PDB) structures, the B-factor (temperature factor) quantifies the positional spread of each atom in the crystal — a combination of thermal vibration and static disorder — in units of Å². High B-factors mark flexible loops or poorly resolved regions; low B-factors mark the rigid, well-ordered core.

mmCIF coordinates. The mmCIF block holds the 3D Cartesian coordinates of each backbone atom (N, Cα, C, O) in ångströms. mmCIF is the PDB's canonical archive format — a tagged-loop text representation of the atomic model.

InterPro / GO / CATH / organism. Functional annotations link the protein to curated databases. InterPro entries identify conserved domains and families by matching the sequence against member-database signatures (Pfam, PROSITE, CDD, …). Gene Ontology (GO) terms describe molecular function, biological process, and cellular component in a controlled vocabulary. CATH places the structure in a hierarchical fold classification (Class/Architecture/Topology/Homologous-superfamily). The organism is the source species.

Rendered structure images. Structure images are PyMOL renders from six orthogonal camera directions. Cartoon representation draws helices as coils and strands as arrows; sticks shows the backbone as bonds; surface shows the solvent-excluded envelope. Rainbow coloring maps sequence position to hue (blue→red, N→C); chain coloring assigns a distinct color per polypeptide.

Sequence. This is the polypeptide sequence — one letter per residue, N-terminus first. Length ranges from a few dozen residues for small domains to over a thousand for large multi-domain proteins.

Secondary structure (8-state, DSSP). The SS8 string is DSSP's per-residue secondary-structure call. α-helix (H) means an i→i+4 H-bond ladder; β-strand (E) means the residue participates in a β-sheet; 3₁₀ (G) and π (I) are tighter and wider helices; T/S are turns/bends; '-' is loop.

Nearest PDB structures. Structural nearest neighbors (via Foldseek easy-search vs the PDB). Reported per hit: target PDB id, E-value, and alignment TM-score. A TM-score above ~0.5 is the conventional threshold for 'same fold'.